Protein AF-A0A9N8KBV8-F1 (afdb_monomer_lite)

Organism: NCBI:txid2773716

InterPro domains:
  IPR018466 Cell wall synthesis protein KRE9/Knh1-like, N-terminal [PF10342] (24-71)
  IPR045328 Yeast cell wall synthesis Kre9/Knh1 [PTHR28154] (5-73)

Radius of gyration: 25.05 Å; chains: 1; bounding box: 69×37×56 Å

pLDDT: mean 76.43, std 13.51, range [42.84, 94.56]

Structure (mmCIF, N/CA/C/O backbone):
data_AF-A0A9N8KBV8-F1
#
_entry.id   AF-A0A9N8KBV8-F1
#
loop_
_atom_site.group_PDB
_atom_site.id
_atom_site.type_symbol
_atom_site.label_atom_id
_atom_site.label_alt_id
_atom_site.label_comp_id
_atom_site.label_asym_id
_atom_site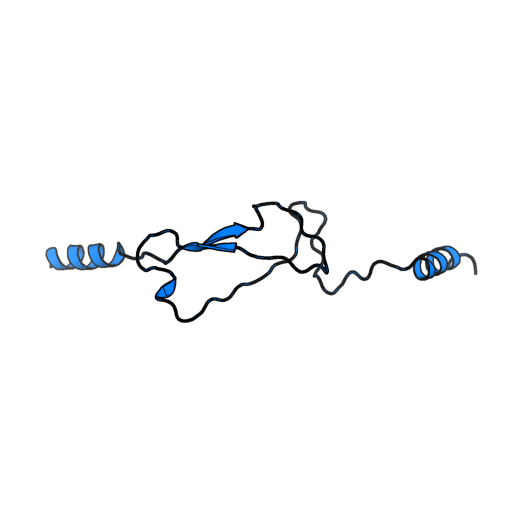.label_entity_id
_atom_site.label_seq_id
_atom_site.pdbx_PDB_ins_code
_atom_site.Cartn_x
_atom_site.Cartn_y
_atom_site.Cartn_z
_atom_site.occupancy
_atom_site.B_iso_or_equiv
_atom_site.auth_seq_id
_atom_site.auth_comp_id
_atom_site.auth_asym_id
_atom_site.auth_atom_id
_atom_site.pdbx_PDB_model_num
ATOM 1 N N . MET A 1 1 ? -44.376 12.297 10.920 1.00 55.12 1 MET A N 1
ATOM 2 C CA . MET A 1 1 ? -43.723 11.868 9.655 1.00 55.12 1 MET A CA 1
ATOM 3 C C . MET A 1 1 ? -42.509 12.726 9.267 1.00 55.12 1 MET A C 1
ATOM 5 O O . MET A 1 1 ? -41.503 12.152 8.884 1.00 55.12 1 MET A O 1
ATOM 9 N N . ARG A 1 2 ? -42.533 14.063 9.420 1.00 58.72 2 ARG A N 1
ATOM 10 C CA . ARG A 1 2 ? -41.408 14.968 9.067 1.00 58.72 2 ARG A CA 1
ATOM 11 C C . ARG A 1 2 ? -40.133 14.821 9.923 1.00 58.72 2 ARG A C 1
ATOM 13 O O . ARG A 1 2 ? -39.041 14.940 9.385 1.00 58.72 2 ARG A O 1
ATOM 20 N N . CYS A 1 3 ? -40.253 14.505 11.216 1.00 57.91 3 CYS A N 1
ATOM 21 C CA . CYS A 1 3 ? -39.083 14.348 12.094 1.00 57.91 3 CYS A CA 1
ATOM 22 C C . CYS A 1 3 ? -38.293 13.054 11.841 1.00 57.91 3 CYS A C 1
ATOM 24 O O . CYS A 1 3 ? -37.088 13.043 12.057 1.00 57.91 3 CYS A O 1
ATOM 26 N N . HIS A 1 4 ? -38.947 11.994 11.344 1.00 64.94 4 HIS A N 1
ATOM 27 C CA . HIS A 1 4 ? -38.303 10.700 11.074 1.00 64.94 4 HIS A CA 1
ATOM 28 C C . HIS A 1 4 ? -37.385 10.744 9.850 1.00 64.94 4 HIS A C 1
ATOM 30 O O . HIS A 1 4 ? -36.331 10.121 9.849 1.00 64.94 4 HIS A O 1
ATOM 36 N N . ILE A 1 5 ? -37.745 11.530 8.831 1.00 73.88 5 ILE A N 1
ATOM 37 C CA . ILE A 1 5 ? -36.904 11.721 7.640 1.00 73.88 5 ILE A CA 1
ATOM 38 C C . ILE A 1 5 ? -35.590 12.410 8.023 1.00 73.88 5 ILE A C 1
ATOM 40 O O . ILE A 1 5 ? -34.532 11.995 7.569 1.00 73.88 5 ILE A O 1
ATOM 44 N N . LEU A 1 6 ? -35.642 13.409 8.911 1.00 70.31 6 LEU A N 1
ATOM 45 C CA . LEU A 1 6 ? -34.452 14.112 9.402 1.00 70.31 6 LEU A CA 1
ATOM 46 C C . LEU A 1 6 ? -33.547 13.214 10.257 1.00 70.31 6 LEU A C 1
ATOM 48 O O . LEU A 1 6 ? -32.329 13.327 10.169 1.00 70.31 6 LEU A O 1
ATOM 52 N N . THR A 1 7 ? -34.123 12.297 11.044 1.00 73.38 7 THR A N 1
ATOM 53 C CA . THR A 1 7 ? -33.335 11.338 11.841 1.00 73.38 7 THR A CA 1
ATOM 54 C C . THR A 1 7 ? -32.637 10.312 10.953 1.00 73.38 7 THR A C 1
ATOM 56 O O . THR A 1 7 ? -31.457 10.046 11.154 1.00 73.38 7 THR A O 1
ATOM 59 N N . VAL A 1 8 ? -33.325 9.796 9.929 1.00 72.12 8 VAL A N 1
ATOM 60 C CA . VAL A 1 8 ? -32.727 8.871 8.951 1.00 72.12 8 VAL A CA 1
ATOM 61 C C . VAL A 1 8 ? -31.626 9.561 8.135 1.00 72.12 8 VAL A C 1
ATOM 63 O O . VAL A 1 8 ? -30.554 8.989 7.938 1.00 72.12 8 VAL A O 1
ATOM 66 N N . LEU A 1 9 ? -31.835 10.813 7.711 1.00 68.31 9 LEU A N 1
ATOM 67 C CA . LEU A 1 9 ? -30.821 11.573 6.971 1.00 68.31 9 LEU A CA 1
ATOM 68 C C . LEU A 1 9 ? -29.562 11.836 7.818 1.00 68.31 9 LEU A C 1
ATOM 70 O O . LEU A 1 9 ? -28.451 11.727 7.309 1.00 68.31 9 LEU A O 1
ATOM 74 N N . ALA A 1 10 ? -29.728 12.127 9.114 1.00 68.44 10 ALA A N 1
ATOM 75 C CA . ALA A 1 10 ? -28.612 12.340 10.036 1.00 68.44 10 ALA A CA 1
ATOM 76 C C . ALA A 1 10 ? -27.777 11.068 10.263 1.00 68.44 10 ALA A C 1
ATOM 78 O O . ALA A 1 10 ? -26.558 11.152 10.378 1.00 68.44 10 ALA A O 1
ATOM 79 N N . THR A 1 11 ? -28.401 9.884 10.267 1.00 69.12 11 THR A N 1
ATOM 80 C CA . THR A 1 11 ? -27.670 8.613 10.408 1.00 69.12 11 THR A CA 1
ATOM 81 C C . THR A 1 11 ? -26.842 8.237 9.178 1.00 69.12 11 THR A C 1
ATOM 83 O O . THR A 1 11 ? -25.818 7.580 9.326 1.00 69.12 11 THR A O 1
ATOM 86 N N . LEU A 1 12 ? -27.226 8.682 7.974 1.00 64.75 12 LEU A N 1
ATOM 87 C CA . LEU A 1 12 ? -26.439 8.441 6.755 1.00 64.75 12 LEU A CA 1
ATOM 88 C C . LEU A 1 12 ? -25.176 9.312 6.672 1.00 64.75 12 LEU A C 1
ATOM 90 O O . LEU A 1 12 ? -24.244 8.953 5.963 1.00 64.75 12 LEU A O 1
ATOM 94 N N . ALA A 1 13 ? -25.130 10.441 7.384 1.00 61.75 13 ALA A N 1
ATOM 95 C CA . ALA A 1 13 ? -23.984 11.350 7.363 1.00 61.75 13 ALA A CA 1
ATOM 96 C C . ALA A 1 13 ? -22.775 10.838 8.173 1.00 61.75 13 ALA A C 1
ATOM 98 O O . ALA A 1 13 ? -21.686 11.390 8.052 1.00 61.75 13 ALA A O 1
ATOM 99 N N . ALA A 1 14 ? -22.949 9.794 8.992 1.00 62.22 14 ALA A N 1
ATOM 100 C CA . ALA A 1 14 ? -21.924 9.271 9.897 1.00 62.22 14 ALA A CA 1
ATOM 101 C C . ALA A 1 14 ? -21.090 8.121 9.296 1.00 62.22 14 ALA A C 1
ATOM 103 O O . ALA A 1 14 ? -20.588 7.267 10.026 1.00 62.22 14 ALA A O 1
ATOM 104 N N . THR A 1 15 ? -20.936 8.066 7.972 1.00 64.88 15 THR A N 1
ATOM 105 C CA . THR A 1 15 ? -20.040 7.099 7.323 1.00 64.88 15 THR A CA 1
ATOM 106 C C . THR A 1 15 ? -18.608 7.621 7.359 1.00 64.88 15 THR A C 1
ATOM 108 O O . THR A 1 15 ? -18.127 8.214 6.394 1.00 64.88 15 THR A O 1
ATOM 111 N N . VAL A 1 16 ? -17.937 7.428 8.488 1.00 69.94 16 VAL A N 1
ATOM 112 C CA . VAL A 1 16 ? -16.501 7.677 8.627 1.00 69.94 16 VAL A CA 1
ATOM 113 C C . VAL A 1 16 ? -15.765 6.337 8.663 1.00 69.94 16 VAL A C 1
ATOM 115 O O . VAL A 1 16 ? -16.239 5.366 9.255 1.00 69.94 16 VAL A O 1
ATOM 118 N N . VAL A 1 17 ? -14.653 6.262 7.939 1.00 76.25 17 VAL A N 1
ATOM 119 C CA . VAL A 1 17 ? -13.819 5.066 7.769 1.00 76.25 17 VAL A CA 1
ATOM 120 C C . VAL A 1 17 ? -12.462 5.381 8.389 1.00 76.25 17 VAL A C 1
ATOM 122 O O . VAL A 1 17 ? -11.997 6.504 8.223 1.00 76.25 17 VAL A O 1
ATOM 125 N N . ALA A 1 18 ? -11.834 4.420 9.072 1.00 83.81 18 ALA A N 1
ATOM 126 C CA . ALA A 1 18 ? -10.441 4.567 9.495 1.00 83.81 18 ALA A CA 1
ATOM 127 C C . ALA A 1 18 ? -9.551 4.662 8.256 1.00 83.81 18 ALA A C 1
ATOM 129 O O . ALA A 1 18 ? -9.409 3.678 7.521 1.00 83.81 18 ALA A O 1
ATOM 130 N N . ASP A 1 19 ? -8.997 5.843 8.000 1.00 86.44 19 ASP A N 1
ATOM 131 C CA . ASP A 1 19 ? -8.141 6.057 6.841 1.00 86.44 19 ASP A CA 1
ATOM 132 C C . ASP A 1 19 ? -6.684 5.682 7.161 1.00 86.44 19 ASP A C 1
ATOM 134 O O . ASP A 1 19 ? -6.212 5.776 8.297 1.00 86.44 19 ASP A O 1
ATOM 138 N N . VAL A 1 20 ? -5.960 5.226 6.138 1.00 89.12 20 VAL A N 1
ATOM 139 C CA . VAL A 1 20 ? -4.575 4.758 6.246 1.00 89.12 20 VAL A CA 1
ATOM 140 C C . VAL A 1 20 ? -3.682 5.633 5.387 1.00 89.12 20 VAL A C 1
ATOM 142 O O . VAL A 1 20 ? -3.743 5.610 4.156 1.00 89.12 20 VAL A O 1
ATOM 145 N N . LYS A 1 21 ? -2.764 6.357 6.027 1.00 89.69 21 LYS A N 1
ATOM 146 C CA . LYS A 1 21 ? -1.822 7.228 5.325 1.00 89.69 21 LYS A CA 1
ATOM 147 C C . LYS A 1 21 ? -0.447 6.582 5.211 1.00 89.69 21 LYS A C 1
ATOM 149 O O . LYS A 1 21 ? 0.305 6.542 6.182 1.00 89.69 21 LYS A O 1
ATOM 154 N N . PHE A 1 22 ? -0.080 6.132 4.012 1.00 91.38 22 PHE A N 1
ATOM 155 C CA . PHE A 1 22 ? 1.277 5.653 3.732 1.00 91.38 22 PHE A CA 1
ATOM 156 C C . PHE A 1 22 ? 2.292 6.805 3.747 1.00 91.38 22 PHE A C 1
ATOM 158 O O . PHE A 1 22 ? 2.090 7.842 3.114 1.00 91.38 22 PHE A O 1
ATOM 165 N N . SER A 1 23 ? 3.400 6.611 4.459 1.00 94.12 23 SER A N 1
ATOM 166 C CA . SER A 1 23 ? 4.532 7.545 4.535 1.00 94.12 23 SER A CA 1
ATOM 167 C C . SER A 1 23 ? 5.813 6.976 3.920 1.00 94.12 23 SER A C 1
ATOM 169 O O . SER A 1 23 ? 6.686 7.739 3.510 1.00 94.12 23 SER A O 1
ATOM 171 N N . SER A 1 24 ? 5.909 5.649 3.812 1.00 92.88 24 SER A N 1
ATOM 172 C CA . SER A 1 24 ? 6.956 4.944 3.077 1.00 92.88 24 SER A CA 1
ATOM 173 C C . SER A 1 24 ? 6.362 3.720 2.383 1.00 92.88 24 SER A C 1
ATOM 175 O O . SER A 1 24 ? 5.591 2.995 3.019 1.00 92.88 24 SER A O 1
ATOM 177 N N . PRO A 1 25 ? 6.757 3.422 1.136 1.00 92.12 25 PRO A N 1
ATOM 178 C CA . PRO A 1 25 ? 7.585 4.238 0.238 1.00 92.12 25 PRO A CA 1
ATOM 179 C C . PRO A 1 25 ? 6.910 5.574 -0.109 1.00 92.12 25 PRO A C 1
ATOM 181 O O . PRO A 1 25 ? 5.681 5.658 -0.118 1.00 92.12 25 PRO A O 1
ATOM 184 N N . VAL A 1 26 ? 7.686 6.625 -0.394 1.00 91.69 26 VAL A N 1
ATOM 185 C CA . VAL A 1 26 ? 7.077 7.884 -0.864 1.00 91.69 26 VAL A CA 1
ATOM 186 C C . VAL A 1 26 ? 6.462 7.677 -2.248 1.00 91.69 26 VAL A C 1
ATOM 188 O O . VAL A 1 26 ? 6.942 6.864 -3.041 1.00 91.69 26 VAL A O 1
ATOM 191 N N . ALA A 1 27 ? 5.390 8.406 -2.556 1.00 87.62 27 ALA A N 1
ATOM 192 C CA . ALA A 1 27 ? 4.708 8.273 -3.838 1.00 87.62 27 ALA A CA 1
ATOM 193 C C . ALA A 1 27 ? 5.685 8.459 -5.016 1.00 87.62 27 ALA A C 1
ATOM 195 O O . ALA A 1 27 ? 6.428 9.437 -5.076 1.00 87.62 27 ALA A O 1
ATOM 196 N N . GLY A 1 28 ? 5.682 7.505 -5.951 1.00 85.31 28 GLY A N 1
ATOM 197 C CA . GLY A 1 28 ? 6.564 7.512 -7.122 1.00 85.31 28 GLY A CA 1
ATOM 198 C C . GLY A 1 28 ? 7.993 7.019 -6.871 1.00 85.31 28 GLY A C 1
ATOM 199 O O . GLY A 1 28 ? 8.773 6.971 -7.821 1.00 85.31 28 GLY A O 1
ATOM 200 N N . GLN A 1 29 ? 8.342 6.623 -5.641 1.00 87.62 29 GLN A N 1
ATOM 201 C CA . GLN A 1 29 ? 9.631 5.997 -5.362 1.00 87.62 29 GLN A CA 1
ATOM 202 C C . GLN A 1 29 ? 9.771 4.691 -6.153 1.00 87.62 29 GLN A C 1
ATOM 204 O O . GLN A 1 29 ? 8.918 3.807 -6.083 1.00 87.62 29 GLN A O 1
ATOM 209 N N . GLN A 1 30 ? 10.886 4.553 -6.868 1.00 86.12 30 GLN A N 1
ATOM 210 C CA . GLN A 1 30 ? 11.272 3.289 -7.481 1.00 86.12 30 GLN A CA 1
ATOM 211 C C . GLN A 1 30 ? 11.937 2.385 -6.441 1.00 86.12 30 GLN A C 1
ATOM 213 O O . GLN A 1 30 ? 12.789 2.822 -5.664 1.00 86.12 30 GLN A O 1
ATOM 218 N N . ILE A 1 31 ? 11.549 1.114 -6.437 1.00 86.19 31 ILE A N 1
ATOM 219 C CA . ILE A 1 31 ? 12.074 0.099 -5.523 1.00 86.19 31 ILE A CA 1
ATOM 220 C C . ILE A 1 31 ? 12.706 -0.990 -6.373 1.00 86.19 31 ILE A C 1
ATOM 222 O O . ILE A 1 31 ? 12.079 -1.501 -7.302 1.00 86.19 31 ILE A O 1
ATOM 226 N N . ALA A 1 32 ? 13.955 -1.333 -6.065 1.00 85.62 32 ALA A N 1
ATOM 227 C CA . ALA A 1 32 ? 14.638 -2.416 -6.749 1.00 85.62 32 ALA A CA 1
ATOM 228 C C . ALA A 1 32 ? 13.907 -3.745 -6.494 1.00 85.62 32 ALA A C 1
ATOM 230 O O . ALA A 1 32 ? 13.582 -4.099 -5.359 1.00 85.62 32 ALA A O 1
ATOM 231 N N . GLY A 1 33 ? 13.649 -4.495 -7.564 1.00 83.75 33 GLY A N 1
ATOM 232 C CA . GLY A 1 33 ? 13.097 -5.840 -7.446 1.00 83.75 33 GLY A CA 1
ATOM 233 C C . GLY A 1 33 ? 14.051 -6.768 -6.690 1.00 83.75 33 GLY A C 1
ATOM 234 O O . GLY A 1 33 ? 15.270 -6.636 -6.785 1.00 83.75 33 GLY A O 1
ATOM 235 N N . GLY A 1 34 ? 13.496 -7.721 -5.939 1.00 84.31 34 GLY A N 1
ATOM 236 C CA . GLY A 1 34 ? 14.281 -8.727 -5.214 1.00 84.31 34 GLY A CA 1
ATOM 237 C C . GLY A 1 34 ? 14.930 -8.239 -3.914 1.00 84.31 34 GLY A C 1
ATOM 238 O O . GLY A 1 34 ? 15.612 -9.022 -3.259 1.00 84.31 34 GLY A O 1
ATOM 239 N N . THR A 1 35 ? 14.704 -6.985 -3.509 1.00 85.88 35 THR A N 1
ATOM 240 C CA . THR A 1 35 ? 15.155 -6.463 -2.211 1.00 85.88 35 THR A CA 1
ATOM 241 C C . THR A 1 35 ? 14.001 -6.359 -1.224 1.00 85.88 35 THR A C 1
ATOM 243 O O . THR A 1 35 ? 12.891 -5.981 -1.599 1.00 85.88 35 THR A O 1
ATOM 246 N N . ALA A 1 36 ? 14.266 -6.660 0.048 1.00 91.06 36 ALA A N 1
ATOM 247 C CA . ALA A 1 36 ? 13.330 -6.347 1.120 1.00 91.06 36 ALA A CA 1
ATOM 248 C C . ALA A 1 36 ? 13.180 -4.824 1.255 1.00 91.06 36 ALA A C 1
ATOM 250 O O . ALA A 1 36 ? 14.157 -4.085 1.139 1.00 91.06 36 ALA A O 1
ATOM 251 N N . PHE A 1 37 ? 11.963 -4.364 1.527 1.00 90.88 37 PHE A N 1
ATOM 252 C CA . PHE A 1 37 ? 11.678 -2.962 1.808 1.00 90.88 37 PHE A CA 1
ATOM 253 C C . PHE A 1 37 ? 10.607 -2.850 2.890 1.00 90.88 37 PHE A C 1
ATOM 255 O O . PHE A 1 37 ? 9.832 -3.780 3.116 1.00 90.88 37 PHE A O 1
ATOM 262 N N . THR A 1 38 ? 10.578 -1.699 3.557 1.00 94.50 38 THR A N 1
ATOM 263 C CA . THR A 1 38 ? 9.656 -1.426 4.660 1.00 94.50 38 THR A CA 1
ATOM 264 C C . THR A 1 38 ? 8.544 -0.497 4.201 1.00 94.50 38 THR A C 1
A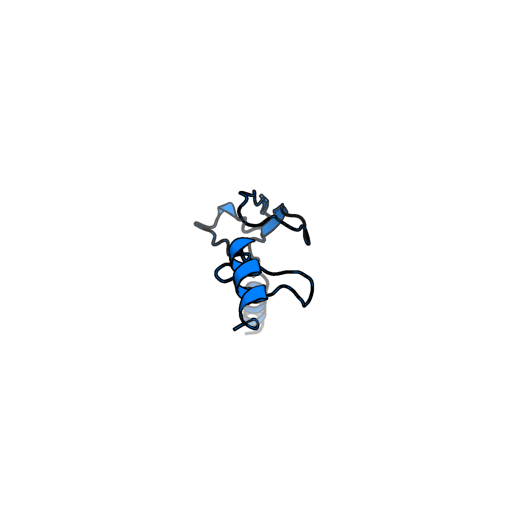TOM 266 O O . THR A 1 38 ? 8.797 0.553 3.602 1.00 94.50 38 THR A O 1
ATOM 269 N N . ILE A 1 39 ? 7.311 -0.879 4.523 1.00 93.31 39 ILE A N 1
ATOM 270 C CA . ILE A 1 39 ? 6.120 -0.062 4.312 1.00 93.31 39 ILE A CA 1
ATOM 271 C C . ILE A 1 39 ? 5.730 0.531 5.662 1.00 93.31 39 ILE A C 1
ATOM 273 O O . ILE A 1 39 ? 5.603 -0.195 6.646 1.00 93.31 39 ILE A O 1
ATOM 277 N N . THR A 1 40 ? 5.549 1.847 5.691 1.00 94.56 40 THR A N 1
ATOM 278 C CA . THR A 1 40 ? 5.174 2.597 6.891 1.00 94.56 40 THR A CA 1
ATOM 279 C C . THR A 1 40 ? 3.892 3.357 6.606 1.00 94.56 40 THR A C 1
ATOM 281 O O . THR A 1 40 ? 3.774 4.018 5.571 1.00 94.56 40 THR A O 1
ATOM 284 N N . TRP A 1 41 ? 2.942 3.285 7.531 1.00 92.56 41 TRP A N 1
ATOM 285 C CA . TRP A 1 41 ? 1.694 4.035 7.488 1.00 92.56 41 TRP A CA 1
ATOM 286 C C . TRP A 1 41 ? 1.330 4.572 8.870 1.00 92.56 41 TRP A C 1
ATOM 288 O O . TRP A 1 41 ? 1.886 4.141 9.882 1.00 92.56 41 TRP A O 1
ATOM 298 N N . THR A 1 42 ? 0.395 5.515 8.905 1.00 91.81 42 THR A N 1
ATOM 299 C CA . THR A 1 42 ? -0.199 6.048 10.132 1.00 91.81 42 THR A CA 1
ATOM 300 C C . THR A 1 42 ? -1.719 6.055 10.026 1.00 91.81 42 THR A C 1
ATOM 302 O O . THR A 1 42 ? -2.263 6.152 8.924 1.00 91.81 42 THR A O 1
ATOM 305 N N . ASP A 1 43 ? -2.377 5.981 11.180 1.00 90.69 43 ASP A N 1
ATOM 306 C CA . ASP A 1 43 ? -3.781 6.368 11.339 1.00 90.69 43 ASP A CA 1
ATOM 307 C C . ASP A 1 43 ? -3.949 7.864 11.011 1.00 90.69 43 ASP A C 1
ATOM 309 O O . ASP A 1 43 ? -3.000 8.647 11.164 1.00 90.69 43 ASP A O 1
ATOM 313 N N . ASP A 1 44 ? -5.119 8.260 10.520 1.00 84.25 44 ASP A N 1
ATOM 314 C CA . ASP A 1 44 ? -5.418 9.654 10.177 1.00 84.25 44 ASP A CA 1
ATOM 315 C C . ASP A 1 44 ? -5.857 10.501 11.389 1.00 84.25 44 ASP A C 1
ATOM 317 O O . ASP A 1 44 ? -5.929 11.729 11.290 1.00 84.25 44 ASP A O 1
ATOM 321 N N . GLY A 1 45 ? -6.080 9.867 12.543 1.00 85.94 45 GLY A N 1
ATOM 322 C CA . GLY A 1 45 ? -6.534 10.483 13.784 1.00 85.94 45 GLY A CA 1
ATOM 323 C C . GLY A 1 45 ? -8.049 10.681 13.859 1.00 85.94 45 GLY A C 1
ATOM 324 O O . GLY A 1 45 ? -8.531 11.246 14.847 1.00 85.94 45 GLY A O 1
ATOM 325 N N . THR A 1 46 ? -8.807 10.246 12.849 1.00 84.50 46 THR A N 1
ATOM 326 C CA . THR A 1 46 ? -10.266 10.372 12.812 1.00 84.50 46 THR A CA 1
ATOM 327 C C . THR A 1 46 ? -10.902 9.095 13.352 1.00 84.50 46 THR A C 1
ATOM 329 O O . THR A 1 46 ? -10.490 7.993 13.026 1.00 84.50 46 THR A O 1
ATOM 332 N N . THR A 1 47 ? -11.934 9.214 14.191 1.00 83.75 47 THR A N 1
ATOM 333 C CA . THR A 1 47 ? -12.670 8.020 14.644 1.00 83.75 47 THR A CA 1
ATOM 334 C C . THR A 1 47 ? -13.570 7.471 13.529 1.00 83.75 47 THR A C 1
ATOM 336 O O . THR A 1 47 ? -14.184 8.277 12.834 1.00 83.75 47 THR A O 1
ATOM 339 N N . PRO A 1 48 ? -13.725 6.137 13.387 1.00 87.56 48 PRO A N 1
ATOM 340 C CA . PRO A 1 48 ? -13.070 5.079 14.159 1.00 87.56 48 PRO A CA 1
ATOM 341 C C . PRO A 1 48 ? -11.573 5.004 13.854 1.00 87.56 48 PRO A C 1
ATOM 343 O O . PRO A 1 48 ? -11.176 5.156 12.709 1.00 87.56 48 PRO A O 1
ATOM 346 N N . THR A 1 49 ? -10.762 4.751 14.878 1.00 88.75 49 THR A N 1
ATOM 347 C CA .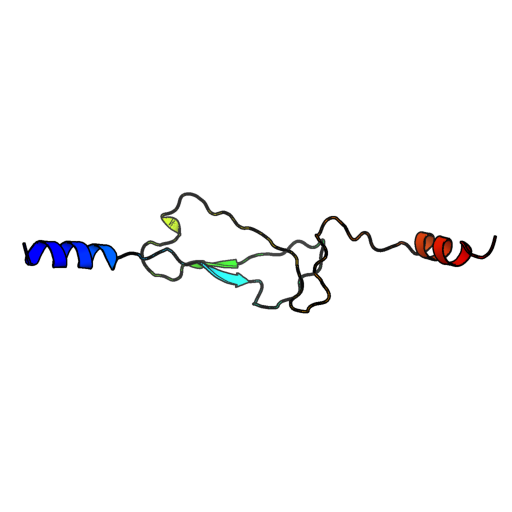 THR A 1 49 ? -9.312 4.581 14.730 1.00 88.75 49 THR A CA 1
ATOM 348 C C . THR A 1 49 ? -8.992 3.194 14.180 1.00 88.75 49 THR A C 1
ATOM 350 O O . THR A 1 49 ? -9.746 2.237 14.382 1.00 88.75 49 THR A O 1
ATOM 353 N N . ILE A 1 50 ? -7.862 3.072 13.488 1.00 87.19 50 ILE A N 1
ATOM 354 C CA . ILE A 1 50 ? -7.438 1.840 12.831 1.00 87.19 50 ILE A CA 1
ATOM 355 C C . ILE A 1 50 ? -7.340 0.688 13.843 1.00 87.19 50 ILE A C 1
ATOM 357 O O . ILE A 1 50 ? -7.881 -0.374 13.607 1.00 87.19 50 ILE A O 1
ATOM 361 N N . ASP A 1 51 ? -6.811 0.890 15.048 1.00 87.31 51 ASP A N 1
ATOM 362 C CA . ASP A 1 51 ? -6.681 -0.149 16.088 1.00 87.31 51 ASP A CA 1
ATOM 363 C C . ASP A 1 51 ? -7.992 -0.859 16.501 1.00 87.31 51 ASP A C 1
ATOM 365 O O . ASP A 1 51 ? -7.946 -1.922 17.123 1.00 87.31 51 ASP A O 1
ATOM 369 N N . GLN A 1 52 ? -9.155 -0.331 16.110 1.00 88.00 52 GLN A N 1
ATOM 370 C CA . GLN A 1 52 ? -10.465 -0.954 16.304 1.00 88.00 52 GLN A CA 1
ATOM 371 C C . GLN A 1 52 ? -10.745 -2.125 15.339 1.00 88.00 52 GLN A C 1
ATOM 373 O O . GLN A 1 52 ? -11.689 -2.887 15.569 1.00 88.00 52 GLN A O 1
ATOM 378 N N . PHE A 1 53 ? -9.952 -2.307 14.273 1.00 85.88 53 PHE A N 1
ATOM 379 C CA . PHE A 1 53 ? -10.121 -3.391 13.297 1.00 85.88 53 PHE A CA 1
ATOM 380 C C . PHE A 1 53 ? -9.172 -4.567 13.572 1.00 85.88 53 PHE A C 1
ATOM 382 O O . PHE A 1 53 ? -7.985 -4.405 13.848 1.00 85.88 53 PHE A O 1
ATOM 389 N N . ALA A 1 54 ? -9.696 -5.790 13.441 1.00 83.62 54 ALA A N 1
ATOM 390 C CA . ALA A 1 54 ? -8.980 -7.021 13.790 1.00 83.62 54 ALA A CA 1
ATOM 391 C C . ALA A 1 54 ? -7.900 -7.454 12.777 1.00 83.62 54 ALA A C 1
ATOM 393 O O . ALA A 1 54 ? -7.101 -8.340 13.080 1.00 83.62 54 ALA A O 1
ATOM 394 N N . GLY A 1 55 ? -7.867 -6.878 11.572 1.00 84.00 55 GLY A N 1
ATOM 395 C CA . GLY A 1 55 ? -6.883 -7.245 10.557 1.00 84.00 55 GLY A CA 1
ATOM 396 C C . GLY A 1 55 ? -6.917 -6.361 9.316 1.00 84.00 55 GLY A C 1
ATOM 397 O O . GLY A 1 55 ? -7.949 -5.788 8.971 1.00 84.00 55 GLY A O 1
ATOM 398 N N . TYR A 1 56 ? -5.777 -6.302 8.626 1.00 83.69 56 TYR A N 1
ATOM 399 C CA . TYR A 1 56 ? -5.583 -5.533 7.396 1.00 83.69 56 TYR A CA 1
ATOM 400 C C . TYR A 1 56 ? -5.062 -6.436 6.297 1.00 83.69 56 TYR A C 1
ATOM 402 O O . TYR A 1 56 ? -4.261 -7.338 6.540 1.00 83.69 56 TYR A O 1
ATOM 410 N N . THR A 1 57 ? -5.485 -6.153 5.070 1.00 89.06 57 THR A N 1
ATOM 411 C CA . THR A 1 57 ? -4.908 -6.770 3.878 1.00 89.06 57 THR A CA 1
ATOM 412 C C . THR A 1 57 ? -4.069 -5.730 3.158 1.00 89.06 57 THR A C 1
ATOM 414 O O . THR A 1 57 ? -4.588 -4.704 2.724 1.00 89.06 57 THR A O 1
ATOM 417 N N . LEU A 1 58 ? -2.775 -6.003 3.017 1.00 87.38 58 LEU A N 1
ATOM 418 C CA . LEU A 1 58 ? -1.872 -5.199 2.206 1.00 87.38 58 LEU A CA 1
ATOM 419 C C . LEU A 1 58 ? -1.655 -5.904 0.866 1.00 87.38 58 LEU A C 1
ATOM 421 O O . LEU A 1 58 ? -1.025 -6.958 0.804 1.00 87.38 58 LEU A O 1
ATOM 425 N N . ASN A 1 59 ? -2.160 -5.298 -0.205 1.00 86.44 59 ASN A N 1
ATOM 426 C CA . ASN A 1 59 ? -1.970 -5.793 -1.564 1.00 86.44 59 ASN A CA 1
ATOM 427 C C . ASN A 1 59 ? -0.818 -5.035 -2.229 1.00 86.44 59 ASN A C 1
ATOM 429 O O . ASN A 1 59 ? -0.870 -3.813 -2.359 1.00 86.44 59 ASN A O 1
ATOM 433 N N . LEU A 1 60 ? 0.215 -5.758 -2.660 1.00 83.06 60 LEU A N 1
ATOM 434 C CA . LEU A 1 60 ? 1.344 -5.183 -3.385 1.00 83.06 60 LEU A CA 1
ATOM 435 C C . LEU A 1 60 ? 1.127 -5.369 -4.884 1.00 83.06 60 LEU A C 1
ATOM 437 O O . LEU A 1 60 ? 0.980 -6.492 -5.363 1.00 83.06 60 LEU A O 1
ATOM 441 N N . MET A 1 61 ? 1.154 -4.265 -5.622 1.00 78.62 61 MET A N 1
ATOM 442 C CA . MET A 1 61 ? 1.028 -4.265 -7.076 1.00 78.62 61 MET A CA 1
ATOM 443 C C . MET A 1 61 ? 2.354 -3.817 -7.685 1.00 78.62 61 MET A C 1
ATOM 445 O O . MET A 1 61 ? 2.868 -2.756 -7.340 1.00 78.62 61 MET A O 1
ATOM 449 N N . ALA A 1 62 ? 2.912 -4.622 -8.588 1.00 74.25 62 ALA A N 1
ATOM 450 C CA . ALA A 1 62 ? 4.096 -4.248 -9.355 1.00 74.25 62 ALA A CA 1
ATOM 451 C C . ALA A 1 62 ? 3.685 -3.548 -10.661 1.00 74.25 62 ALA A C 1
ATOM 453 O O . ALA A 1 62 ? 2.786 -4.014 -11.365 1.00 74.25 62 ALA A O 1
ATOM 454 N N . GLY A 1 63 ? 4.356 -2.446 -10.991 1.00 71.19 63 GLY A N 1
ATOM 455 C CA . GLY A 1 63 ? 4.167 -1.700 -12.233 1.00 71.19 63 GLY A CA 1
ATOM 456 C C . GLY A 1 63 ? 4.915 -0.368 -12.208 1.00 71.19 63 GLY A C 1
ATOM 457 O O . GLY A 1 63 ? 5.196 0.167 -11.138 1.00 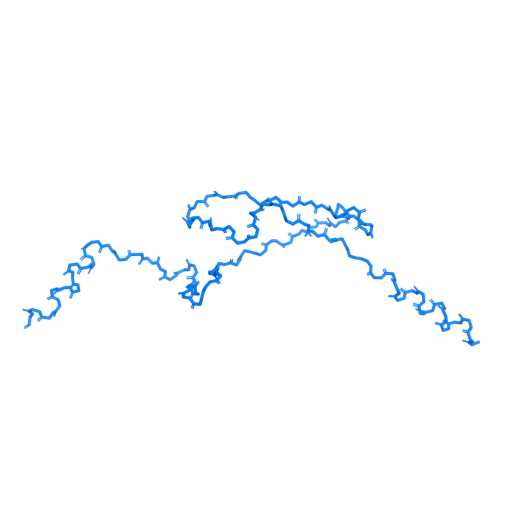71.19 63 GLY A O 1
ATOM 458 N N . GLY A 1 64 ? 5.256 0.155 -13.384 1.00 65.44 64 GLY A N 1
ATOM 459 C CA . GLY A 1 64 ? 5.852 1.483 -13.523 1.00 65.44 64 GLY A CA 1
ATOM 460 C C . GLY A 1 64 ? 4.809 2.600 -13.621 1.00 65.44 64 GLY A C 1
ATOM 461 O O . GLY A 1 64 ? 3.656 2.393 -13.996 1.00 65.44 64 GLY A O 1
ATOM 462 N N . ASN A 1 65 ? 5.241 3.821 -13.330 1.00 64.12 65 ASN A N 1
ATOM 463 C CA . ASN A 1 65 ? 4.507 5.074 -13.550 1.00 64.12 65 ASN A CA 1
ATOM 464 C C . ASN A 1 65 ? 4.655 5.611 -14.988 1.00 64.12 65 ASN A C 1
ATOM 466 O O . ASN A 1 65 ? 4.144 6.681 -15.314 1.00 64.12 65 ASN A O 1
ATOM 470 N N . THR A 1 66 ? 5.322 4.856 -15.863 1.00 57.06 66 THR A N 1
ATOM 471 C CA . THR A 1 66 ? 5.452 5.143 -17.292 1.00 57.06 66 THR A CA 1
ATOM 472 C C . THR A 1 66 ? 4.899 3.978 -18.112 1.00 57.06 66 THR A C 1
ATOM 474 O O . THR A 1 66 ? 4.890 2.828 -17.670 1.00 57.06 66 THR A O 1
ATOM 477 N N . ALA A 1 67 ? 4.406 4.266 -19.318 1.00 55.34 67 ALA A N 1
ATOM 478 C CA . ALA A 1 67 ? 3.662 3.318 -20.154 1.00 55.34 67 ALA A CA 1
ATOM 479 C C . ALA A 1 67 ? 4.448 2.057 -20.594 1.00 55.34 67 ALA A C 1
ATOM 481 O O . ALA A 1 67 ? 3.875 1.191 -21.251 1.00 55.34 67 ALA A O 1
ATOM 482 N N . VAL A 1 68 ? 5.732 1.934 -20.242 1.00 51.34 68 VAL A N 1
ATOM 483 C CA . VAL A 1 68 ? 6.638 0.884 -20.737 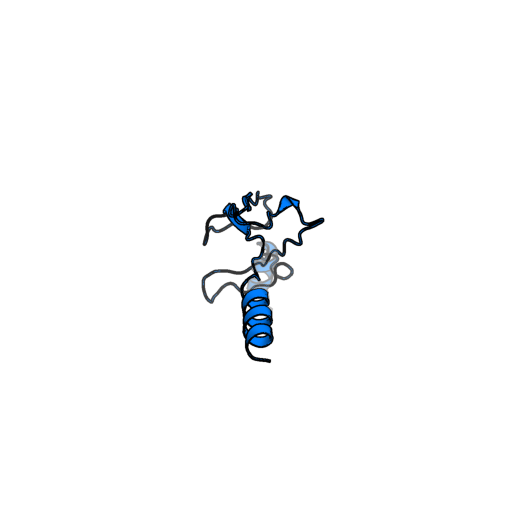1.00 51.34 68 VAL A CA 1
ATOM 484 C C . VAL A 1 68 ? 6.747 -0.326 -19.788 1.00 51.34 68 VAL A C 1
ATOM 486 O O . VAL A 1 68 ? 7.235 -1.373 -20.197 1.00 51.34 68 VAL A O 1
ATOM 489 N N . GLU A 1 69 ? 6.234 -0.267 -18.554 1.00 50.78 69 GLU A N 1
ATOM 490 C CA . GLU A 1 69 ? 6.611 -1.243 -17.508 1.00 50.78 69 GLU A CA 1
ATOM 491 C C . GLU A 1 69 ? 5.427 -1.949 -16.823 1.00 50.78 69 GLU A C 1
ATOM 493 O O . GLU A 1 69 ? 5.396 -2.119 -15.603 1.00 50.78 69 GLU A O 1
ATOM 498 N N . ARG A 1 70 ? 4.439 -2.423 -17.592 1.00 42.84 70 ARG A N 1
ATOM 499 C CA . ARG A 1 70 ? 3.568 -3.507 -17.101 1.00 42.84 70 ARG A CA 1
ATOM 500 C C . ARG A 1 70 ? 4.151 -4.852 -17.508 1.00 42.84 70 ARG A C 1
ATOM 502 O O . ARG A 1 70 ? 3.771 -5.412 -18.532 1.00 42.84 70 ARG A O 1
ATOM 509 N N . ILE A 1 71 ? 5.046 -5.377 -16.679 1.00 53.47 71 ILE A N 1
ATOM 510 C CA . ILE A 1 71 ? 5.449 -6.782 -16.737 1.00 53.47 71 ILE A CA 1
ATOM 511 C C . ILE A 1 71 ? 4.935 -7.448 -15.454 1.00 53.47 71 ILE A C 1
ATOM 513 O O . ILE A 1 71 ? 5.271 -6.980 -14.366 1.00 53.47 71 ILE A O 1
ATOM 517 N N . PRO A 1 72 ? 4.111 -8.511 -15.535 1.00 46.62 72 PRO A N 1
ATOM 518 C CA . PRO A 1 72 ? 3.766 -9.292 -14.355 1.00 46.62 72 PRO A CA 1
ATOM 519 C C . PRO A 1 72 ? 5.060 -9.805 -13.717 1.00 46.62 72 PRO A C 1
ATOM 521 O O . PRO A 1 72 ? 5.895 -10.389 -14.409 1.00 46.62 72 PRO A O 1
ATOM 524 N N . ALA A 1 73 ? 5.215 -9.618 -12.405 1.00 51.66 73 ALA A N 1
ATOM 525 C CA . ALA A 1 73 ? 6.441 -9.912 -11.652 1.00 51.66 73 ALA A CA 1
ATOM 526 C C . ALA A 1 73 ? 6.967 -11.365 -11.780 1.00 51.66 73 ALA A C 1
ATOM 528 O O . ALA A 1 73 ? 8.072 -11.654 -11.337 1.00 51.66 73 ALA A O 1
ATOM 529 N N . GLY A 1 74 ? 6.207 -12.274 -12.402 1.00 52.59 74 GLY A N 1
ATOM 530 C CA . GLY A 1 74 ? 6.601 -13.658 -12.673 1.00 52.59 74 GLY A CA 1
ATOM 531 C C . GLY A 1 74 ? 7.232 -13.943 -14.045 1.00 52.59 74 GLY A C 1
ATOM 532 O O . GLY A 1 74 ? 7.564 -15.097 -14.288 1.00 52.59 74 GLY A O 1
ATOM 533 N N . ALA A 1 75 ? 7.378 -12.966 -14.955 1.00 51.09 75 ALA A N 1
ATOM 534 C CA . ALA A 1 75 ? 7.723 -13.253 -16.361 1.00 51.09 75 ALA A CA 1
ATOM 535 C C . ALA A 1 75 ? 9.101 -12.759 -16.856 1.00 51.09 75 ALA A C 1
ATOM 537 O O . ALA A 1 75 ? 9.510 -13.140 -17.951 1.00 51.09 75 ALA A O 1
ATOM 538 N N . ALA A 1 76 ? 9.835 -11.936 -16.101 1.00 51.09 76 ALA A N 1
ATOM 539 C CA . ALA A 1 76 ? 11.119 -11.389 -16.557 1.00 51.09 76 ALA A CA 1
ATOM 540 C C . ALA A 1 76 ? 12.309 -12.043 -15.845 1.00 51.09 76 ALA A C 1
ATOM 542 O O . ALA A 1 76 ? 12.850 -11.507 -14.882 1.00 51.09 76 ALA A O 1
ATOM 543 N N . THR A 1 77 ? 12.768 -13.189 -16.349 1.00 58.72 77 THR A N 1
ATOM 544 C CA . THR A 1 77 ? 14.169 -13.576 -16.146 1.00 58.72 77 THR A CA 1
ATOM 545 C C . THR A 1 77 ? 14.992 -12.818 -17.180 1.00 58.72 77 THR A C 1
ATOM 547 O O . THR A 1 77 ? 14.811 -13.013 -18.382 1.00 58.72 77 THR A O 1
ATOM 550 N N . GLN A 1 78 ? 15.859 -11.911 -16.733 1.00 62.66 78 GLN A N 1
ATOM 551 C CA . GLN A 1 78 ? 16.770 -11.210 -17.633 1.00 62.66 78 GLN A CA 1
ATOM 552 C C . GLN A 1 78 ? 17.637 -12.248 -18.376 1.00 62.66 78 GLN A C 1
ATOM 554 O O . GLN A 1 78 ? 18.236 -13.096 -17.709 1.00 62.66 78 GLN A O 1
ATOM 559 N N . PRO A 1 79 ? 17.705 -12.230 -19.723 1.00 66.19 79 PRO A N 1
ATOM 560 C CA . PRO A 1 79 ? 18.484 -13.210 -20.473 1.00 66.19 79 PRO A CA 1
ATOM 561 C C . PRO A 1 79 ? 19.950 -13.173 -20.043 1.00 66.19 79 PRO A C 1
ATOM 563 O O . PRO A 1 79 ? 20.554 -12.100 -19.951 1.00 66.19 79 PRO A O 1
ATOM 566 N N . THR A 1 80 ? 20.545 -14.337 -19.794 1.00 78.81 80 THR A N 1
ATOM 567 C CA . THR A 1 80 ? 21.966 -14.410 -19.446 1.00 78.81 80 THR A CA 1
ATOM 568 C C . THR A 1 80 ? 22.833 -14.088 -20.667 1.00 78.81 80 THR A C 1
ATOM 570 O O . THR A 1 80 ? 22.404 -14.197 -21.819 1.00 78.81 80 THR A O 1
ATOM 573 N N . ALA A 1 81 ? 24.108 -13.750 -20.448 1.00 75.69 81 ALA A N 1
ATOM 574 C CA . ALA A 1 81 ? 25.062 -13.565 -21.546 1.00 75.69 81 ALA A CA 1
ATOM 575 C C . ALA A 1 81 ? 25.200 -14.823 -22.435 1.00 75.69 81 ALA A C 1
ATOM 577 O O . ALA A 1 81 ? 25.543 -14.718 -23.615 1.00 75.69 81 ALA A O 1
ATOM 578 N N . ALA A 1 82 ? 24.914 -16.012 -21.891 1.00 77.12 82 ALA A N 1
ATOM 579 C CA . ALA A 1 82 ? 24.874 -17.257 -22.651 1.00 77.12 82 ALA A CA 1
ATOM 580 C C . ALA A 1 82 ? 23.637 -17.331 -23.563 1.00 77.12 82 ALA A C 1
ATOM 582 O O . ALA A 1 82 ? 23.765 -17.712 -24.728 1.00 77.12 82 ALA A O 1
ATOM 583 N N . ASP A 1 83 ? 22.471 -16.900 -23.076 1.00 78.81 83 ASP A N 1
ATOM 584 C CA . ASP A 1 83 ? 21.236 -16.834 -23.870 1.00 78.81 83 ASP A CA 1
ATOM 585 C C . ASP A 1 83 ? 21.378 -15.834 -25.021 1.00 78.81 83 ASP A C 1
ATOM 587 O O . ASP A 1 83 ?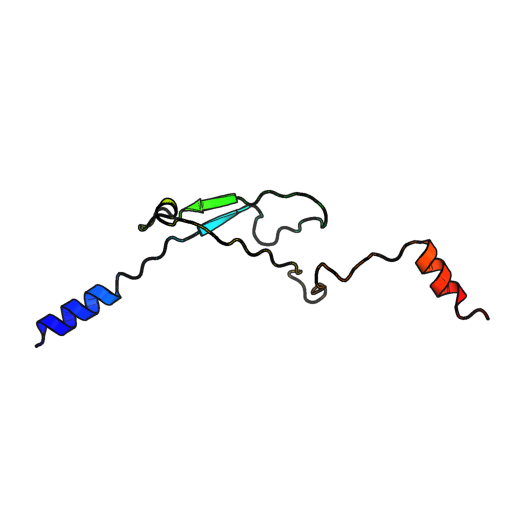 21.043 -16.138 -26.166 1.00 78.81 83 ASP A O 1
ATOM 591 N N . MET A 1 84 ? 21.996 -14.682 -24.749 1.00 81.00 84 MET A N 1
ATOM 592 C CA . MET A 1 84 ? 22.313 -13.658 -25.752 1.00 81.00 84 MET A CA 1
ATOM 593 C C . MET A 1 84 ? 23.203 -14.207 -26.880 1.00 81.00 84 MET A C 1
ATOM 595 O O . MET A 1 84 ? 22.933 -13.976 -28.061 1.00 81.00 84 MET A O 1
ATOM 599 N N . LYS A 1 85 ? 24.233 -14.998 -26.543 1.00 79.50 85 LYS A N 1
ATOM 600 C CA . LYS A 1 85 ? 25.109 -15.643 -27.539 1.00 79.50 85 LYS A CA 1
ATOM 601 C C . LYS A 1 85 ? 24.367 -16.667 -28.402 1.00 79.50 85 LYS A C 1
ATOM 603 O O . LYS A 1 85 ? 24.646 -16.763 -29.595 1.00 79.50 85 LYS A O 1
ATOM 608 N N . ARG A 1 86 ? 23.413 -17.409 -27.828 1.00 76.69 86 ARG A N 1
ATOM 609 C CA . ARG A 1 86 ? 22.581 -18.371 -28.574 1.00 76.69 86 ARG A CA 1
ATOM 610 C C . ARG A 1 86 ? 21.681 -17.677 -29.598 1.00 76.69 86 ARG A C 1
ATOM 612 O O . ARG A 1 86 ? 21.541 -18.183 -30.705 1.00 76.69 86 ARG A O 1
ATOM 619 N N . TYR A 1 87 ? 21.117 -16.511 -29.273 1.00 77.81 87 TYR A N 1
ATOM 620 C CA . TYR A 1 87 ? 20.331 -15.728 -30.235 1.00 77.81 87 TYR A CA 1
ATOM 621 C C . TYR A 1 87 ? 21.173 -15.206 -31.397 1.00 77.81 87 TYR A C 1
ATOM 623 O O . TYR A 1 87 ? 20.758 -15.312 -32.549 1.00 77.81 87 TYR A O 1
ATOM 631 N N . LEU A 1 88 ? 22.371 -14.695 -31.103 1.00 83.75 88 LEU A N 1
ATOM 632 C CA . LEU A 1 88 ? 23.270 -14.152 -32.122 1.00 83.75 88 LEU A CA 1
ATOM 633 C C . LEU A 1 88 ? 23.712 -15.205 -33.150 1.00 83.75 88 LEU A C 1
ATOM 635 O O . LEU A 1 88 ? 23.954 -14.877 -34.310 1.00 83.75 88 LEU A O 1
ATOM 639 N N . ASN A 1 89 ? 23.820 -16.464 -32.729 1.00 86.06 89 ASN A N 1
ATOM 640 C CA . ASN A 1 89 ? 24.308 -17.546 -33.578 1.00 86.06 89 ASN A CA 1
ATOM 641 C C . ASN A 1 89 ? 23.193 -18.373 -34.239 1.00 86.06 89 ASN A C 1
ATOM 643 O O . ASN A 1 89 ? 23.509 -19.238 -35.040 1.00 86.06 89 ASN A O 1
ATOM 647 N N . ARG A 1 90 ? 21.909 -18.094 -33.970 1.00 81.81 90 ARG A N 1
ATOM 648 C CA . ARG A 1 90 ? 20.774 -18.846 -34.544 1.00 81.81 90 ARG A CA 1
ATOM 649 C C . ARG A 1 90 ? 20.669 -18.747 -36.071 1.00 81.81 90 ARG A C 1
ATOM 651 O O . ARG A 1 90 ? 20.138 -19.648 -36.698 1.00 81.81 90 ARG A O 1
ATOM 658 N N . TRP A 1 91 ? 21.134 -17.646 -36.651 1.00 77.50 91 TRP A N 1
ATOM 659 C CA . TRP A 1 91 ? 21.029 -17.360 -38.088 1.00 77.50 91 TRP A CA 1
ATOM 660 C C . TRP A 1 91 ? 22.302 -17.711 -38.867 1.00 77.50 91 TRP A C 1
ATOM 662 O O . TRP A 1 91 ? 22.474 -17.249 -39.991 1.00 77.50 91 TRP A O 1
ATOM 672 N N . LYS A 1 92 ? 23.245 -18.405 -38.221 1.00 72.69 92 LYS A N 1
ATOM 673 C CA . LYS A 1 92 ? 24.552 -18.747 -38.798 1.00 72.69 92 LYS A CA 1
ATOM 674 C C . LYS A 1 92 ? 24.654 -20.207 -39.253 1.00 72.69 92 LYS A C 1
ATOM 676 O O . LYS A 1 92 ? 25.713 -20.571 -39.758 1.00 72.69 92 LYS A O 1
ATOM 681 N N . ASP A 1 93 ? 23.581 -20.978 -39.091 1.00 60.62 93 ASP A N 1
ATOM 682 C CA . ASP A 1 93 ? 23.358 -22.273 -39.745 1.00 60.62 93 ASP A CA 1
ATOM 683 C C . ASP A 1 93 ? 22.518 -22.060 -41.017 1.00 60.62 93 ASP A C 1
ATOM 685 O O . ASP A 1 93 ? 22.704 -22.828 -41.987 1.00 60.62 93 ASP A O 1
#

Sequence (93 aa):
MRCHILTVLATLAATVVADVKFSSPVAGQQIAGGTAFTITWTDDGTTPTIDQFAGYTLNLMAGGNTAVERIPAGAATQPTAADMKRYLNRWKD

Secondary structure (DSSP, 8-state):
-HHHHHHHHHHHTT-----EEEEESPTT----TTS----EEEE-SPSSPGGGSS----------SSTT----TTS--PPPHHHHHHHHHTT--

Foldseek 3Di:
DVVVVVVVVVVVVPPDDFDKAWPPPDPQDDDDPPDDDDTDIDTPPDPPHPVVDPDDDDDDDDFHPDPPTPDDPPPDDDQDPVNVVCVVCVPVD